Protein AF-A0A453FTB7-F1 (afdb_monomer_lite)

Sequence (169 aa):
MSTSPRSPPPVDAGDGHEPTADELAAAAAATATAEHPRAALTTDTSQSSNLPLTTSPPNLTFQVPLSVPNAPVPSSGLPSSITGLVGFKLALDGTNFTRWRNYLNLLFARYHAESHVRPGAAVRLSDPAWKDDDNTILLWLFSTITGDLLDIVAPPGSTALTIWTRLHE

Structure (mmCIF, N/CA/C/O backbone):
data_AF-A0A453FTB7-F1
#
_entry.id   AF-A0A453FTB7-F1
#
loop_
_atom_site.group_PDB
_atom_site.id
_atom_site.type_symbol
_atom_site.label_atom_id
_atom_site.label_alt_id
_atom_site.label_comp_id
_atom_site.label_asym_id
_atom_site.label_entity_id
_atom_site.label_seq_id
_atom_site.pdbx_PDB_ins_code
_atom_site.Cartn_x
_atom_site.Cartn_y
_atom_site.Cartn_z
_atom_site.occupancy
_atom_site.B_iso_or_equiv
_atom_site.auth_seq_id
_atom_site.auth_comp_id
_atom_site.auth_asym_id
_atom_site.auth_atom_id
_atom_site.pdbx_PDB_model_num
ATOM 1 N N . MET A 1 1 ? -62.236 -3.001 2.235 1.00 46.16 1 MET A N 1
ATOM 2 C CA . MET A 1 1 ? -61.570 -4.070 3.011 1.00 46.16 1 MET A CA 1
ATOM 3 C C . MET A 1 1 ? -60.112 -3.634 3.173 1.00 46.16 1 MET A C 1
ATOM 5 O O . MET A 1 1 ? -59.314 -3.927 2.304 1.00 46.16 1 MET A O 1
ATOM 9 N N . SER A 1 2 ? -59.765 -2.641 3.999 1.00 49.00 2 SER A N 1
ATOM 10 C CA . SER A 1 2 ? -59.662 -2.643 5.474 1.00 49.00 2 SER A CA 1
ATOM 11 C C . SER A 1 2 ? -59.096 -3.934 6.050 1.00 49.00 2 SER A C 1
ATOM 13 O O . SER A 1 2 ? -59.874 -4.867 6.190 1.00 49.00 2 SER A O 1
ATOM 15 N N . THR A 1 3 ? -57.795 -3.931 6.383 1.00 50.62 3 THR A N 1
ATOM 16 C CA . THR A 1 3 ? -57.230 -4.268 7.714 1.00 50.62 3 THR A CA 1
ATOM 17 C C . THR A 1 3 ? -55.704 -4.015 7.745 1.00 50.62 3 THR A C 1
ATOM 19 O O . THR A 1 3 ? -54.921 -4.868 7.344 1.00 50.62 3 THR A O 1
ATOM 22 N N . SER A 1 4 ? -55.286 -2.847 8.243 1.00 57.81 4 SER A N 1
ATOM 23 C CA . SER A 1 4 ? -54.174 -2.738 9.223 1.00 57.81 4 SER A CA 1
ATOM 24 C C . SER A 1 4 ? -54.778 -3.010 10.622 1.00 57.81 4 SER A C 1
ATOM 26 O O . SER A 1 4 ? -56.014 -2.994 10.683 1.00 57.81 4 SER A O 1
ATOM 28 N N . PRO A 1 5 ? -54.046 -3.202 11.750 1.00 57.41 5 PRO A N 1
ATOM 29 C CA . PRO A 1 5 ? -52.656 -2.792 12.052 1.00 57.41 5 PRO A CA 1
ATOM 30 C C . PRO A 1 5 ? -51.854 -3.792 12.939 1.00 57.41 5 PRO A C 1
ATOM 32 O O . PRO A 1 5 ? -52.403 -4.797 13.374 1.00 57.41 5 PRO A O 1
ATOM 35 N N . ARG A 1 6 ? -50.590 -3.480 13.293 1.00 47.38 6 ARG A N 1
ATOM 36 C CA . ARG A 1 6 ? -50.111 -3.474 14.702 1.00 47.38 6 ARG A CA 1
ATOM 37 C C . ARG A 1 6 ? -48.705 -2.865 14.819 1.00 47.38 6 ARG A C 1
ATOM 39 O O . ARG A 1 6 ? -47.711 -3.513 14.512 1.00 47.38 6 ARG A O 1
ATOM 46 N N . SER A 1 7 ? -48.642 -1.626 15.298 1.00 65.38 7 SER A N 1
ATOM 47 C CA . SER A 1 7 ? -47.420 -1.015 15.831 1.00 65.38 7 SER A CA 1
ATOM 48 C C . SER A 1 7 ? -47.056 -1.646 17.184 1.00 65.38 7 SER A C 1
ATOM 50 O O . SER A 1 7 ? -47.969 -1.972 17.952 1.00 65.38 7 SER A O 1
ATOM 52 N N . PRO A 1 8 ? -45.764 -1.810 17.512 1.00 70.88 8 PRO A N 1
ATOM 53 C CA . PRO A 1 8 ? -45.334 -2.142 18.866 1.00 70.88 8 PRO A CA 1
ATOM 54 C C . PRO A 1 8 ? -45.441 -0.921 19.809 1.00 70.88 8 PRO A C 1
ATOM 56 O O . PRO A 1 8 ? -45.413 0.219 19.338 1.00 70.88 8 PRO A O 1
ATOM 59 N N . PRO A 1 9 ? -45.611 -1.146 21.126 1.00 68.88 9 PRO A N 1
ATOM 60 C CA . PRO A 1 9 ? -45.823 -0.095 22.124 1.00 68.88 9 PRO A CA 1
ATOM 61 C C . PRO A 1 9 ? -44.532 0.674 22.470 1.00 68.88 9 PRO A C 1
ATOM 63 O O . PRO A 1 9 ? -43.436 0.156 22.243 1.00 68.88 9 PRO A O 1
ATOM 66 N N . PRO A 1 10 ? -44.647 1.882 23.057 1.00 52.94 10 PRO A N 1
ATOM 67 C CA . PRO A 1 10 ? -43.509 2.623 23.583 1.00 52.94 10 PRO A CA 1
ATOM 68 C C . PRO A 1 10 ? -43.033 1.992 24.898 1.00 52.94 10 PRO A C 1
ATOM 70 O O . PRO A 1 10 ? -43.823 1.755 25.810 1.00 52.94 10 PRO A O 1
ATOM 73 N N . VAL A 1 11 ? -41.733 1.726 24.989 1.00 62.66 11 VAL A N 1
ATOM 74 C CA . VAL A 1 11 ? -41.041 1.491 26.260 1.00 62.66 11 VAL A CA 1
ATOM 75 C C . VAL A 1 11 ? -40.743 2.857 26.868 1.00 62.66 11 VAL A C 1
ATOM 77 O O . VAL A 1 11 ? -39.780 3.516 26.490 1.00 62.66 11 VAL A O 1
ATOM 80 N N . ASP A 1 12 ? -41.626 3.288 27.760 1.00 52.28 12 ASP A N 1
ATOM 81 C CA . ASP A 1 12 ? -41.384 4.359 28.721 1.00 52.28 12 ASP A CA 1
ATOM 82 C C . ASP A 1 12 ? -41.237 3.709 30.098 1.00 52.28 12 ASP A C 1
ATOM 84 O O . ASP A 1 12 ? -42.172 3.055 30.564 1.00 52.28 12 ASP A O 1
ATOM 88 N N . ALA A 1 13 ? -40.047 3.821 30.688 1.00 48.62 13 ALA A N 1
ATOM 89 C CA . ALA A 1 13 ? -39.824 3.842 32.131 1.00 48.62 13 ALA A CA 1
ATOM 90 C C . ALA A 1 13 ? -38.321 3.923 32.431 1.00 48.62 13 ALA A C 1
ATOM 92 O O . ALA A 1 13 ? -37.585 2.962 32.212 1.00 48.62 13 ALA A O 1
ATOM 93 N N . GLY A 1 14 ? -37.926 5.028 33.062 1.00 40.69 14 GLY A N 1
ATOM 94 C CA . GLY A 1 14 ? -37.049 4.948 34.228 1.00 40.69 14 GLY A CA 1
ATOM 95 C C . GLY A 1 14 ? -35.679 5.595 34.083 1.00 40.69 14 GLY A C 1
ATOM 96 O O . GLY A 1 14 ? -34.793 5.019 33.466 1.00 40.69 14 GLY A O 1
ATOM 97 N N . ASP A 1 15 ? -35.551 6.737 34.765 1.00 45.66 15 ASP A N 1
ATOM 98 C CA . ASP A 1 15 ? -34.355 7.297 35.406 1.00 45.66 15 ASP A CA 1
ATOM 99 C C . ASP A 1 15 ? -33.101 7.513 34.533 1.00 45.66 15 ASP A C 1
ATOM 101 O O . ASP A 1 15 ? -32.428 6.593 34.093 1.00 45.66 15 ASP A O 1
ATOM 105 N N . GLY A 1 16 ? -32.666 8.745 34.270 1.00 48.19 16 GLY A N 1
ATOM 106 C CA . GLY A 1 16 ? -32.483 9.777 35.289 1.00 48.19 16 GLY A CA 1
ATOM 107 C C . GLY A 1 16 ? -31.212 9.523 36.103 1.00 48.19 16 GLY A C 1
ATOM 108 O O . GLY A 1 16 ? -31.272 9.409 37.319 1.00 48.19 16 GLY A O 1
ATOM 109 N N . HIS A 1 17 ? -30.052 9.443 35.445 1.00 43.56 17 HIS A N 1
ATOM 110 C CA . HIS A 1 17 ? -28.771 9.647 36.121 1.00 43.56 17 HIS A CA 1
ATOM 111 C C . HIS A 1 17 ? -27.877 10.558 35.276 1.00 43.56 17 HIS A C 1
ATOM 113 O O . HIS A 1 17 ? -27.018 10.116 34.514 1.00 43.56 17 HIS A O 1
ATOM 119 N N . GLU A 1 18 ? -28.146 11.860 35.389 1.00 46.53 18 GLU A N 1
ATOM 120 C CA . GLU A 1 18 ? -2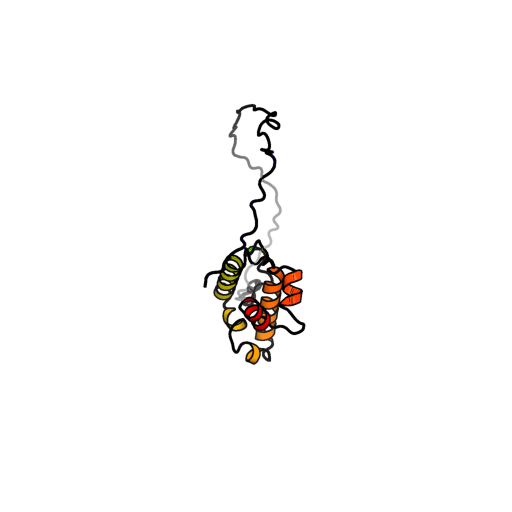7.146 12.900 35.158 1.00 46.53 18 GLU A CA 1
ATOM 121 C C . GLU A 1 18 ? -25.931 12.603 36.053 1.00 46.53 18 GLU A C 1
ATOM 123 O O . GLU A 1 18 ? -26.099 12.497 37.271 1.00 46.53 18 GLU A O 1
ATOM 128 N N . PRO A 1 19 ? -24.710 12.481 35.510 1.00 45.84 19 PRO A N 1
ATOM 129 C CA . PRO A 1 19 ? -23.520 12.559 36.336 1.00 45.84 19 PRO A CA 1
ATOM 130 C C . PRO A 1 19 ? -23.390 14.004 36.829 1.00 45.84 19 PRO A C 1
ATOM 132 O O . PRO A 1 19 ? -23.043 14.915 36.077 1.00 45.84 19 PRO A O 1
ATOM 135 N N . THR A 1 20 ? -23.717 14.201 38.102 1.00 45.50 20 THR A N 1
ATOM 136 C CA . THR A 1 20 ? -23.522 15.435 38.864 1.00 45.50 20 THR A CA 1
ATOM 137 C C . THR A 1 20 ? -22.106 15.973 38.661 1.00 45.50 20 THR A C 1
ATOM 139 O O . THR A 1 20 ? -21.126 15.340 39.050 1.00 45.50 20 THR A O 1
ATOM 142 N N . ALA A 1 21 ? -22.006 17.161 38.064 1.00 47.06 21 ALA A N 1
ATOM 143 C CA . ALA A 1 21 ? -20.767 17.893 37.799 1.00 47.06 21 ALA A CA 1
ATOM 144 C C . ALA A 1 21 ? -20.163 18.553 39.058 1.00 47.06 21 ALA A C 1
ATOM 146 O O . ALA A 1 21 ? -19.564 19.622 38.972 1.00 47.06 21 ALA A O 1
ATOM 147 N N . ASP A 1 22 ? -20.324 17.928 40.224 1.00 45.25 22 ASP A N 1
ATOM 148 C CA . ASP A 1 22 ? -20.014 18.531 41.521 1.00 45.25 22 ASP A CA 1
ATOM 149 C C . ASP A 1 22 ? -19.287 17.544 42.444 1.00 45.25 22 ASP A C 1
ATOM 151 O O . ASP A 1 22 ? -19.675 17.337 43.583 1.00 45.25 22 ASP A O 1
ATOM 155 N N . GLU A 1 23 ? -18.241 16.880 41.941 1.00 45.97 23 GLU A N 1
ATOM 156 C CA . GLU A 1 23 ? -17.208 16.288 42.803 1.00 45.97 23 GLU A CA 1
ATOM 157 C C . GLU A 1 23 ? -15.943 15.952 41.997 1.00 45.97 23 GLU A C 1
ATOM 159 O O . GLU A 1 23 ? -15.703 14.800 41.671 1.00 45.97 23 GLU A O 1
ATOM 164 N N . LEU A 1 24 ? -15.161 16.968 41.606 1.00 37.47 24 LEU A N 1
ATOM 165 C CA . LEU A 1 24 ? -13.695 16.907 41.408 1.00 37.47 24 LEU A CA 1
ATOM 166 C C . LEU A 1 24 ? -13.171 18.324 41.082 1.00 37.47 24 LEU A C 1
ATOM 168 O O . LEU A 1 24 ? -12.528 18.580 40.067 1.00 37.47 24 LEU A O 1
ATOM 172 N N . ALA A 1 25 ? -13.464 19.276 41.971 1.00 34.53 25 ALA A N 1
ATOM 173 C CA . ALA A 1 25 ? -12.868 20.609 41.979 1.00 34.53 25 ALA A CA 1
ATOM 174 C C . ALA A 1 25 ? -12.216 20.862 43.345 1.00 34.53 25 ALA A C 1
ATOM 176 O O . ALA A 1 25 ? -12.805 21.482 44.224 1.00 34.53 25 ALA A O 1
ATOM 177 N N . ALA A 1 26 ? -10.990 20.367 43.535 1.00 32.00 26 ALA A N 1
ATOM 178 C CA . ALA A 1 26 ? -10.163 20.735 44.685 1.00 32.00 26 ALA A CA 1
ATOM 179 C C . ALA A 1 26 ? -8.662 20.543 44.406 1.00 32.00 26 ALA A C 1
ATOM 181 O O . ALA A 1 26 ? -8.035 19.619 44.911 1.00 32.00 26 ALA A O 1
ATOM 182 N N . ALA A 1 27 ? -8.073 21.448 43.621 1.00 35.19 27 ALA A N 1
ATOM 183 C CA . ALA A 1 27 ? -6.664 21.830 43.762 1.00 35.19 27 ALA A CA 1
ATOM 184 C C . ALA A 1 27 ? -6.457 23.218 43.136 1.00 35.19 27 ALA A C 1
ATOM 186 O O . ALA A 1 27 ? -6.222 23.367 41.938 1.00 35.19 27 ALA A O 1
ATOM 187 N N . ALA A 1 28 ? -6.631 24.245 43.964 1.00 32.12 28 ALA A N 1
ATOM 188 C CA . ALA A 1 28 ? -6.520 25.648 43.600 1.00 32.12 28 ALA A CA 1
ATOM 189 C C . ALA A 1 28 ? -5.055 26.138 43.572 1.00 32.12 28 ALA A C 1
ATOM 191 O O . ALA A 1 28 ? -4.284 25.875 44.488 1.00 32.12 28 ALA A O 1
ATOM 192 N N . ALA A 1 29 ? -4.736 26.866 42.499 1.00 30.97 29 ALA A N 1
ATOM 193 C CA . ALA A 1 29 ? -3.941 28.098 42.378 1.00 30.97 29 ALA A CA 1
ATOM 194 C C . ALA A 1 29 ? -2.835 28.471 43.402 1.00 30.97 29 ALA A C 1
ATOM 196 O O . ALA A 1 29 ? -3.112 28.711 44.573 1.00 30.97 29 ALA A O 1
ATOM 197 N N . ALA A 1 30 ? -1.636 28.771 42.874 1.00 38.53 30 ALA A N 1
ATOM 198 C CA . ALA A 1 30 ? -0.787 29.920 43.253 1.00 38.53 30 ALA A CA 1
ATOM 199 C C . ALA A 1 30 ? 0.238 30.182 42.115 1.00 38.53 30 ALA A C 1
ATOM 201 O O . ALA A 1 30 ? 1.019 29.299 41.787 1.00 38.53 30 ALA A O 1
ATOM 202 N N . THR A 1 31 ? 0.060 31.194 41.259 1.00 32.09 31 THR A N 1
ATOM 203 C CA . THR A 1 31 ? 0.556 32.593 41.323 1.00 32.09 31 THR A CA 1
ATOM 204 C C . THR A 1 31 ? 2.050 32.784 40.998 1.00 32.09 31 THR A C 1
ATOM 206 O O . THR A 1 31 ? 2.928 32.119 41.529 1.00 32.09 31 THR A O 1
ATOM 209 N N . ALA A 1 32 ? 2.281 33.740 40.093 1.00 32.00 32 ALA A N 1
ATOM 210 C CA . ALA A 1 32 ? 3.516 34.184 39.450 1.00 32.00 32 ALA A CA 1
ATOM 211 C C . ALA A 1 32 ? 4.670 34.646 40.367 1.00 32.00 32 ALA A C 1
ATOM 213 O O . ALA A 1 32 ? 4.422 35.184 41.444 1.00 32.00 32 ALA A O 1
ATOM 214 N N . THR A 1 33 ? 5.898 34.634 39.816 1.00 31.75 33 THR A N 1
ATOM 215 C CA . THR A 1 33 ? 6.835 35.787 39.642 1.00 31.75 33 THR A CA 1
ATOM 216 C C . THR A 1 33 ? 8.307 35.377 39.838 1.00 31.75 33 THR A C 1
ATOM 218 O O . THR A 1 33 ? 8.595 34.534 40.677 1.00 31.75 33 THR A O 1
ATOM 221 N N . ALA A 1 34 ? 9.202 36.074 39.117 1.00 35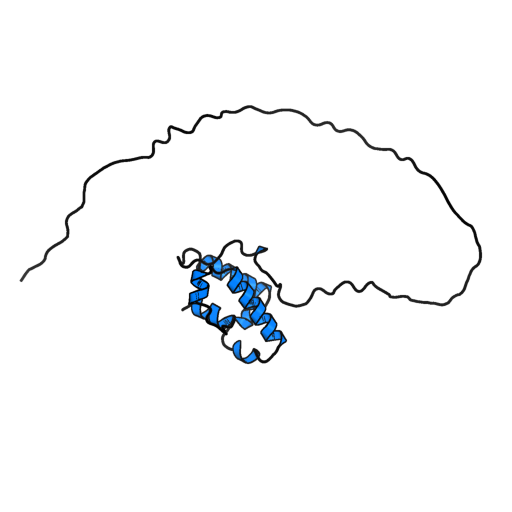.75 34 ALA A N 1
ATOM 222 C CA . ALA A 1 34 ? 10.665 36.182 39.280 1.00 35.75 34 ALA A CA 1
ATOM 223 C C . ALA A 1 34 ? 11.513 35.123 38.544 1.00 35.75 34 ALA A C 1
ATOM 225 O O . ALA A 1 34 ? 11.183 33.950 38.529 1.00 35.75 34 ALA A O 1
ATOM 226 N N . GLU A 1 35 ? 12.642 35.425 37.907 1.00 32.88 35 GLU A N 1
ATOM 227 C CA . GLU A 1 35 ? 13.340 36.674 37.601 1.00 32.88 35 GLU A CA 1
ATOM 228 C C . GLU A 1 35 ? 14.404 36.344 36.538 1.00 32.88 35 GLU A C 1
ATOM 230 O O . GLU A 1 35 ? 14.926 35.232 36.474 1.00 32.88 35 GLU A O 1
ATOM 235 N N . HIS A 1 36 ? 14.728 37.320 35.699 1.00 39.66 36 HIS A N 1
ATOM 236 C CA . HIS A 1 36 ? 15.834 37.270 34.747 1.00 39.66 36 HIS A CA 1
ATOM 237 C C . HIS A 1 36 ? 17.083 37.839 35.433 1.00 39.66 36 HIS A C 1
ATOM 239 O O . HIS A 1 36 ? 16.984 38.919 36.016 1.00 39.66 36 HIS A O 1
ATOM 245 N N . PRO A 1 37 ? 18.271 37.235 35.272 1.00 45.06 37 PRO A N 1
ATOM 246 C CA . PRO A 1 37 ? 19.479 38.049 35.231 1.00 45.06 37 PRO A CA 1
ATOM 247 C C . PRO A 1 37 ? 20.302 37.785 33.971 1.00 45.06 37 PRO A C 1
ATOM 249 O O . PRO A 1 37 ? 20.692 36.667 33.642 1.00 45.06 37 PRO A O 1
ATOM 252 N N . ARG A 1 38 ? 20.596 38.891 33.291 1.00 35.19 38 ARG A N 1
ATOM 253 C CA . ARG A 1 38 ? 21.581 39.047 32.225 1.00 35.19 38 ARG A CA 1
ATOM 254 C C . ARG A 1 38 ? 22.915 39.458 32.853 1.00 35.19 38 ARG A C 1
ATOM 256 O O . ARG A 1 38 ? 22.975 40.531 33.438 1.00 35.19 38 ARG A O 1
ATOM 263 N N . ALA A 1 39 ? 23.968 38.668 32.663 1.00 34.53 39 ALA A N 1
ATOM 264 C CA . ALA A 1 39 ? 25.391 39.037 32.769 1.00 34.53 39 ALA A CA 1
ATOM 265 C C . ALA A 1 39 ? 26.216 37.777 32.424 1.00 34.53 39 ALA A C 1
ATOM 267 O O . ALA A 1 39 ? 25.800 36.686 32.778 1.00 34.53 39 ALA A O 1
ATOM 268 N N . ALA A 1 40 ? 27.367 37.779 31.763 1.00 36.84 40 ALA A N 1
ATOM 269 C CA . ALA A 1 40 ? 28.165 38.800 31.112 1.00 36.84 40 ALA A CA 1
ATOM 270 C C . ALA A 1 40 ? 29.118 38.082 30.131 1.00 36.84 40 ALA A C 1
ATOM 272 O O . ALA A 1 40 ? 29.346 36.877 30.211 1.00 36.84 40 ALA A O 1
ATOM 273 N N . LEU A 1 41 ? 29.633 38.864 29.191 1.00 38.44 41 LEU A N 1
ATOM 274 C CA . LEU A 1 41 ? 30.637 38.538 28.185 1.00 38.44 41 LEU A CA 1
ATOM 275 C C . LEU A 1 41 ? 32.020 38.241 28.802 1.00 38.44 41 LEU A C 1
ATOM 277 O O . LEU A 1 41 ? 32.374 38.869 29.796 1.00 38.44 41 LEU A O 1
ATOM 281 N N . THR A 1 42 ? 32.831 37.473 28.053 1.00 42.81 42 THR A N 1
ATOM 282 C CA . THR A 1 42 ? 34.323 37.445 28.030 1.00 42.81 42 THR A CA 1
ATOM 283 C C . THR A 1 42 ? 34.996 36.891 29.297 1.00 42.81 42 THR A C 1
ATOM 285 O O . THR A 1 42 ? 34.489 37.067 30.391 1.00 42.81 42 THR A O 1
ATOM 288 N N . THR A 1 43 ? 36.078 36.114 29.262 1.00 40.88 43 THR A N 1
ATOM 289 C CA . THR A 1 43 ? 37.385 36.258 28.585 1.00 40.88 43 THR A CA 1
ATOM 290 C C . THR A 1 43 ? 38.051 34.874 28.496 1.00 40.88 43 THR A C 1
ATOM 292 O O . THR A 1 43 ? 37.977 34.096 29.442 1.00 40.88 43 THR A O 1
ATOM 295 N N . ASP A 1 44 ? 38.518 34.456 27.318 1.00 38.34 44 ASP A N 1
ATOM 296 C CA . ASP A 1 44 ? 39.944 34.327 26.941 1.00 38.34 44 ASP A CA 1
ATOM 297 C C . ASP A 1 44 ? 40.897 33.864 28.057 1.00 38.34 44 ASP A C 1
ATOM 299 O O . ASP A 1 44 ? 41.051 34.548 29.065 1.00 38.34 44 ASP A O 1
ATOM 303 N N . THR A 1 45 ? 41.604 32.755 27.825 1.00 45.34 45 THR A N 1
ATOM 304 C CA . THR A 1 45 ? 43.031 32.628 28.163 1.00 45.34 45 THR A CA 1
ATOM 305 C C . THR A 1 45 ? 43.649 31.520 27.311 1.00 45.34 45 THR A C 1
ATOM 307 O O . THR A 1 45 ? 43.246 30.359 27.342 1.00 45.34 45 THR A O 1
ATOM 310 N N . SER A 1 46 ? 44.631 31.951 26.529 1.00 41.06 46 SER A N 1
ATOM 311 C CA . SER A 1 46 ? 45.436 31.210 25.566 1.00 41.06 46 SER A CA 1
ATOM 312 C C . SER A 1 46 ? 46.629 30.462 26.195 1.00 41.06 46 SER A C 1
ATOM 314 O O . SER A 1 46 ? 46.991 30.714 27.340 1.00 41.06 46 SER A O 1
ATOM 316 N N . GLN A 1 47 ? 47.320 29.703 25.326 1.00 41.12 47 GLN A N 1
ATOM 317 C CA . GLN A 1 47 ? 48.725 29.237 25.383 1.00 41.12 47 GLN A CA 1
ATOM 318 C C . GLN A 1 47 ? 48.948 27.826 25.978 1.00 41.12 47 GLN A C 1
ATOM 320 O O . GLN A 1 47 ? 48.352 27.461 26.977 1.00 41.12 47 GLN A O 1
ATOM 325 N N . SER A 1 48 ? 49.771 26.941 25.399 1.00 44.31 48 SER A N 1
ATOM 326 C CA . SER A 1 48 ? 50.987 27.188 24.619 1.00 44.31 48 SER A CA 1
ATOM 327 C C . SER A 1 48 ? 51.390 26.016 23.708 1.00 44.31 48 SER A C 1
ATOM 329 O O . SER A 1 48 ? 51.333 24.862 24.113 1.00 44.31 48 SER A O 1
ATOM 331 N N . SER A 1 49 ? 51.901 26.400 22.533 1.00 44.22 49 SER A N 1
ATOM 332 C CA . SER A 1 49 ? 53.177 25.980 21.925 1.00 44.22 49 SER A CA 1
ATOM 333 C C . SER A 1 49 ? 53.430 24.503 21.595 1.00 44.22 49 SER A C 1
ATOM 335 O O . SER A 1 49 ? 53.500 23.661 22.478 1.00 44.22 49 SER A O 1
ATOM 337 N N . ASN A 1 50 ? 53.741 24.231 20.318 1.00 46.12 50 ASN A N 1
ATOM 338 C CA . ASN A 1 50 ? 55.087 23.805 19.896 1.00 46.12 50 ASN A CA 1
ATOM 339 C C . ASN A 1 50 ? 55.227 23.844 18.361 1.00 46.12 50 ASN A C 1
ATOM 341 O O . ASN A 1 50 ? 54.544 23.125 17.637 1.00 46.12 50 ASN A O 1
ATOM 345 N N . LEU A 1 51 ? 56.147 24.686 17.881 1.00 51.06 51 LEU A N 1
ATOM 346 C CA . LEU A 1 51 ? 56.694 24.655 16.522 1.00 51.06 51 LEU A CA 1
ATOM 347 C C . LEU A 1 51 ? 57.916 23.730 16.507 1.00 51.06 51 LEU A C 1
ATOM 349 O O . LEU A 1 51 ? 58.739 23.807 17.420 1.00 51.06 51 LEU A O 1
ATOM 353 N N . PRO A 1 52 ? 58.131 22.988 15.418 1.00 52.25 52 PRO A N 1
ATOM 354 C CA . PRO A 1 52 ? 59.483 22.868 14.893 1.00 52.25 52 PRO A CA 1
ATOM 355 C C . PRO A 1 52 ? 59.580 23.532 13.516 1.00 52.25 52 PRO A C 1
ATOM 357 O O . PRO A 1 52 ? 58.873 23.178 12.574 1.00 52.25 52 PRO A O 1
ATOM 360 N N . LEU A 1 53 ? 60.497 24.498 13.403 1.00 47.59 53 LEU A N 1
ATOM 361 C CA . LEU A 1 53 ? 61.023 24.957 12.122 1.00 47.59 53 LEU A CA 1
ATOM 362 C C . LEU A 1 53 ? 61.790 23.801 11.469 1.00 47.59 53 LEU A C 1
ATOM 364 O O . LEU A 1 53 ? 62.782 23.332 12.022 1.00 47.59 53 LEU A O 1
ATOM 368 N N . THR A 1 54 ? 61.414 23.419 10.253 1.00 48.28 54 THR A N 1
ATOM 369 C CA . THR A 1 54 ? 62.404 22.961 9.278 1.00 48.28 54 THR A CA 1
ATOM 370 C C . THR A 1 54 ? 61.993 23.373 7.872 1.00 48.28 54 THR A C 1
ATOM 372 O O . THR A 1 54 ? 60.815 23.454 7.531 1.00 48.28 54 THR A O 1
ATOM 375 N N . THR A 1 55 ? 63.006 23.733 7.102 1.00 52.53 55 THR A N 1
ATOM 376 C CA . THR A 1 55 ? 62.965 24.550 5.897 1.00 52.53 55 THR A CA 1
ATOM 377 C C . THR A 1 55 ? 63.232 23.681 4.666 1.00 52.53 55 THR A C 1
ATOM 379 O O . THR A 1 55 ? 64.145 22.857 4.706 1.00 52.53 55 THR A O 1
ATOM 382 N N . SER A 1 56 ? 62.455 23.861 3.588 1.00 35.84 56 SER A N 1
ATOM 383 C CA . SER A 1 56 ? 62.863 23.785 2.161 1.00 35.84 56 SER A CA 1
ATO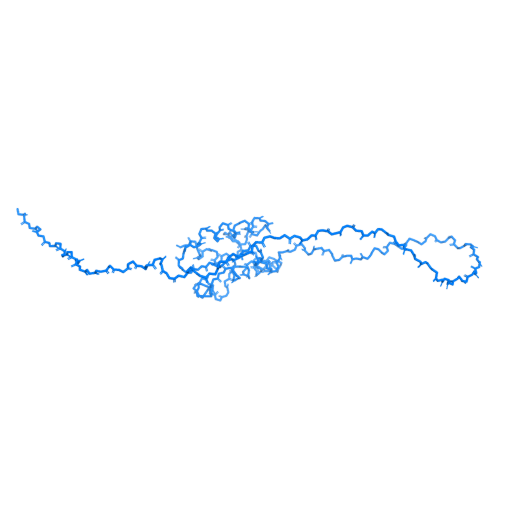M 384 C C . SER A 1 56 ? 61.644 23.703 1.217 1.00 35.84 56 SER A C 1
ATOM 386 O O . SER A 1 56 ? 60.810 22.817 1.398 1.00 35.84 56 SER A O 1
ATOM 388 N N . PRO A 1 57 ? 61.545 24.549 0.169 1.00 60.00 57 PRO A N 1
ATOM 389 C CA . PRO A 1 57 ? 60.690 24.331 -1.009 1.00 60.00 57 PRO A CA 1
ATOM 390 C C . PRO A 1 57 ? 61.540 24.012 -2.270 1.00 60.00 57 PRO A C 1
ATOM 392 O O . PRO A 1 57 ? 62.765 24.108 -2.200 1.00 60.00 57 PRO A O 1
ATOM 395 N N . PRO A 1 58 ? 60.963 23.778 -3.470 1.00 53.34 58 PRO A N 1
ATOM 396 C CA . PRO A 1 58 ? 59.643 23.241 -3.819 1.00 53.34 58 PRO A CA 1
ATOM 397 C C . PRO A 1 58 ? 59.755 22.013 -4.760 1.00 53.34 58 PRO A C 1
ATOM 399 O O . PRO A 1 58 ? 60.567 22.001 -5.681 1.00 53.34 58 PRO A O 1
ATOM 402 N N . ASN A 1 59 ? 58.871 21.020 -4.637 1.00 44.56 59 ASN A N 1
ATOM 403 C CA . ASN A 1 59 ? 58.567 20.147 -5.776 1.00 44.56 59 ASN A CA 1
ATOM 404 C C . ASN A 1 59 ? 57.253 20.633 -6.398 1.00 44.56 59 ASN A C 1
ATOM 406 O O . ASN A 1 59 ? 56.177 20.395 -5.851 1.00 44.56 59 ASN A O 1
ATOM 410 N N . LEU A 1 60 ? 57.346 21.362 -7.514 1.00 51.00 60 LEU A N 1
ATOM 411 C CA . LEU A 1 60 ? 56.199 21.722 -8.348 1.00 51.00 60 LEU A CA 1
ATOM 412 C C . LEU A 1 60 ? 55.722 20.477 -9.102 1.00 51.00 60 LEU A C 1
ATOM 414 O O . LEU A 1 60 ? 55.908 20.344 -10.306 1.00 51.00 60 LEU A O 1
ATOM 418 N N . THR A 1 61 ? 55.095 19.556 -8.381 1.00 49.59 61 THR A N 1
ATOM 419 C CA . THR A 1 61 ? 54.212 18.570 -8.994 1.00 49.59 61 THR A CA 1
ATOM 420 C C . THR A 1 61 ? 52.794 19.057 -8.738 1.00 49.59 61 THR A C 1
ATOM 422 O O . THR A 1 61 ? 52.335 19.073 -7.598 1.00 49.59 61 THR A O 1
ATOM 425 N N . PHE A 1 62 ? 52.110 19.506 -9.793 1.00 56.75 62 PHE A N 1
ATOM 426 C CA . PHE A 1 62 ? 50.660 19.692 -9.786 1.00 56.75 62 PHE A CA 1
ATOM 427 C C . PHE A 1 62 ? 50.013 18.331 -9.504 1.00 56.75 62 PHE A C 1
ATOM 429 O O . PHE A 1 62 ? 49.695 17.575 -10.417 1.00 56.75 62 PHE A O 1
ATOM 436 N N . GLN A 1 63 ? 49.855 17.992 -8.229 1.00 53.88 63 GLN A N 1
ATOM 437 C CA . GLN A 1 63 ? 49.028 16.879 -7.809 1.00 53.88 63 GLN A CA 1
ATOM 438 C C . GLN A 1 63 ? 47.687 17.479 -7.416 1.00 53.88 63 GLN A C 1
ATOM 440 O O . GLN A 1 63 ? 47.582 18.221 -6.443 1.00 53.88 63 GLN A O 1
ATOM 445 N N . VAL A 1 64 ? 46.673 17.201 -8.226 1.00 56.84 64 VAL A N 1
ATOM 446 C CA . VAL A 1 64 ? 45.274 17.469 -7.910 1.00 56.84 64 VAL A CA 1
ATOM 447 C C . VAL A 1 64 ? 44.741 16.226 -7.190 1.00 56.84 64 VAL A C 1
ATOM 449 O O . VAL A 1 64 ? 44.375 15.267 -7.868 1.00 56.84 64 VAL A O 1
ATOM 452 N N . PRO A 1 65 ? 44.690 16.160 -5.846 1.00 50.66 65 PRO A N 1
ATOM 453 C CA . PRO A 1 65 ? 43.868 15.165 -5.185 1.00 50.66 65 PRO A CA 1
ATOM 454 C C . PRO A 1 65 ? 42.440 15.713 -5.109 1.00 50.66 65 PRO A C 1
ATOM 456 O O . PRO A 1 65 ? 42.053 16.333 -4.124 1.00 50.66 65 PRO A O 1
ATOM 459 N N . LEU A 1 66 ? 41.625 15.473 -6.137 1.00 52.81 66 LEU A N 1
ATOM 460 C CA . LEU A 1 66 ? 40.169 15.559 -5.978 1.00 52.81 66 LEU A CA 1
ATOM 461 C C . LEU A 1 66 ? 39.658 14.260 -5.340 1.00 52.81 66 LEU A C 1
ATOM 463 O O . LEU A 1 66 ? 38.857 13.539 -5.923 1.00 52.81 66 LEU A O 1
ATOM 467 N N . SER A 1 67 ? 40.119 13.961 -4.126 1.00 59.31 67 SER A N 1
ATOM 468 C CA . SER A 1 67 ? 39.427 13.012 -3.253 1.00 59.31 67 SER A CA 1
ATOM 469 C C . SER A 1 67 ? 38.392 13.796 -2.462 1.00 59.31 67 SER A C 1
ATOM 471 O O . SER A 1 67 ? 38.598 14.142 -1.301 1.00 59.31 67 SER A O 1
ATOM 473 N N . VAL A 1 68 ? 37.280 14.121 -3.123 1.00 64.31 68 VAL A N 1
ATOM 474 C CA . VAL A 1 68 ? 36.065 14.519 -2.411 1.00 64.31 68 VAL A CA 1
ATOM 475 C C . VAL A 1 68 ? 35.638 13.292 -1.598 1.00 64.31 68 VAL A C 1
ATOM 477 O O . VAL A 1 68 ? 35.542 12.209 -2.182 1.00 64.31 68 VAL A O 1
ATOM 480 N N . PRO A 1 69 ? 35.411 13.391 -0.276 1.00 58.88 69 PRO A N 1
ATOM 481 C CA . PRO A 1 69 ? 34.793 12.294 0.450 1.00 58.88 69 PRO A CA 1
ATOM 482 C C . PRO A 1 69 ? 33.457 11.991 -0.230 1.00 58.88 69 PRO A C 1
ATOM 484 O O . PRO A 1 69 ? 32.601 12.869 -0.334 1.00 58.88 69 PRO A O 1
ATOM 487 N N . ASN A 1 70 ? 33.318 10.770 -0.752 1.00 63.53 70 ASN A N 1
ATOM 488 C CA . ASN A 1 70 ? 32.095 10.264 -1.360 1.00 63.53 70 ASN A CA 1
ATOM 489 C C . ASN A 1 70 ? 30.996 10.269 -0.290 1.00 63.53 70 ASN A C 1
ATOM 491 O O . ASN A 1 70 ? 30.819 9.289 0.436 1.00 63.53 70 ASN A O 1
ATOM 495 N N . ALA A 1 71 ? 30.300 11.397 -0.150 1.00 66.25 71 ALA A N 1
ATOM 496 C CA . ALA A 1 71 ? 29.079 11.468 0.627 1.00 66.25 71 ALA A CA 1
ATOM 497 C C . ALA A 1 71 ? 28.114 10.424 0.045 1.00 66.25 71 ALA A C 1
ATOM 499 O O . ALA A 1 71 ? 28.031 10.309 -1.182 1.00 66.25 71 ALA A O 1
ATOM 500 N N . PRO A 1 72 ? 27.421 9.629 0.878 1.00 63.38 72 PRO A N 1
ATOM 501 C CA . PRO A 1 72 ? 26.426 8.702 0.370 1.00 63.38 72 PRO A CA 1
ATOM 502 C C . PRO A 1 72 ? 25.399 9.504 -0.431 1.00 63.38 72 PRO A C 1
ATOM 504 O O . PRO A 1 72 ? 24.733 10.391 0.105 1.00 63.38 72 PRO A O 1
ATOM 507 N N . VAL A 1 73 ? 25.321 9.229 -1.735 1.00 62.84 73 VAL A N 1
ATOM 508 C CA . VAL A 1 73 ? 24.227 9.722 -2.570 1.00 62.84 73 VAL A CA 1
ATOM 509 C C . VAL A 1 73 ? 22.920 9.292 -1.899 1.00 62.84 73 VAL A C 1
ATOM 511 O O . VAL A 1 73 ? 22.818 8.130 -1.493 1.00 62.84 73 VAL A O 1
ATOM 514 N N . PRO A 1 74 ? 21.936 10.188 -1.711 1.00 60.62 74 PRO A N 1
ATOM 515 C CA . PRO A 1 74 ? 20.647 9.763 -1.192 1.00 60.62 74 PRO A CA 1
ATOM 516 C C . PRO A 1 74 ? 20.086 8.715 -2.157 1.00 60.62 74 PRO A C 1
ATOM 518 O O . PRO A 1 74 ? 19.969 8.977 -3.355 1.00 60.62 74 PRO A O 1
ATOM 521 N N . SER A 1 75 ? 19.808 7.512 -1.651 1.00 59.59 75 SER A N 1
ATOM 522 C CA . SER A 1 75 ? 19.217 6.437 -2.444 1.00 59.59 75 SER A CA 1
ATOM 523 C C . SER A 1 75 ? 17.950 6.960 -3.114 1.00 59.59 75 SER A C 1
ATOM 525 O O . SER A 1 75 ? 17.040 7.427 -2.435 1.00 59.59 75 SER A O 1
ATOM 527 N N . SER A 1 76 ? 17.887 6.889 -4.442 1.00 68.38 76 SER A N 1
ATOM 528 C CA . SER A 1 76 ? 16.765 7.385 -5.253 1.00 68.38 76 SER A CA 1
ATOM 529 C C . SER A 1 76 ? 15.498 6.509 -5.150 1.00 68.38 76 SER A C 1
ATOM 531 O O . SER A 1 76 ? 14.705 6.473 -6.087 1.00 68.38 76 SER A O 1
ATOM 533 N N . GLY A 1 77 ? 15.333 5.764 -4.054 1.00 82.06 77 GLY A N 1
ATOM 534 C CA . GLY A 1 77 ? 14.261 4.789 -3.848 1.00 82.06 77 GLY A CA 1
ATOM 535 C C . GLY A 1 77 ? 13.191 5.269 -2.871 1.00 82.06 77 GLY A C 1
ATOM 536 O O . GLY A 1 77 ? 13.349 6.286 -2.188 1.00 82.06 77 GLY A O 1
ATOM 537 N N . LEU A 1 78 ? 12.096 4.513 -2.790 1.00 91.19 78 LEU A N 1
ATOM 538 C CA . LEU A 1 78 ? 11.029 4.760 -1.824 1.00 91.19 78 LEU A CA 1
ATOM 539 C C . LEU A 1 78 ? 11.561 4.659 -0.379 1.00 91.19 78 LEU A C 1
ATOM 541 O O . LEU A 1 78 ? 12.369 3.777 -0.076 1.00 91.19 78 LEU A O 1
ATOM 545 N N . PRO A 1 79 ? 11.128 5.534 0.549 1.00 92.88 79 PRO A N 1
ATOM 546 C CA . PRO A 1 79 ? 11.519 5.407 1.948 1.00 92.88 79 PRO A CA 1
ATOM 547 C C . PRO A 1 79 ? 10.976 4.111 2.561 1.00 92.88 79 PRO A C 1
ATOM 549 O O . PRO A 1 79 ? 9.837 3.723 2.330 1.00 92.88 79 PRO A O 1
ATOM 552 N N . SER A 1 80 ? 11.748 3.467 3.432 1.00 90.88 80 SER A N 1
ATOM 553 C CA . SER A 1 80 ? 11.340 2.202 4.060 1.00 90.88 80 SER A CA 1
ATOM 554 C C . SER A 1 80 ? 10.165 2.330 5.043 1.00 90.88 80 SER A C 1
ATOM 556 O O . SER A 1 80 ? 9.552 1.325 5.392 1.00 90.88 80 SER A O 1
ATOM 558 N N . SER A 1 81 ? 9.822 3.542 5.499 1.00 88.38 81 SER A N 1
ATOM 559 C CA . SER A 1 81 ? 8.698 3.781 6.413 1.00 88.38 81 SER A CA 1
ATOM 560 C C . SER A 1 81 ? 8.046 5.147 6.206 1.00 88.38 81 SER A C 1
ATOM 562 O O . SER A 1 81 ? 8.720 6.149 5.971 1.00 88.38 81 SER A O 1
ATOM 564 N N . ILE A 1 82 ? 6.724 5.181 6.388 1.00 90.88 82 ILE A N 1
ATOM 565 C CA . ILE A 1 82 ? 5.872 6.383 6.342 1.00 90.88 82 ILE A CA 1
ATOM 566 C C . ILE A 1 82 ? 5.211 6.692 7.691 1.00 90.88 82 ILE A C 1
ATOM 568 O O . ILE A 1 82 ? 4.363 7.577 7.782 1.00 90.88 82 ILE A O 1
ATOM 572 N N . THR A 1 83 ? 5.588 5.979 8.755 1.00 84.44 83 THR A N 1
ATOM 573 C CA . THR A 1 83 ? 4.898 6.060 10.059 1.00 84.44 83 THR A CA 1
ATOM 574 C C . THR A 1 83 ? 4.966 7.469 10.666 1.00 84.44 83 THR A C 1
ATOM 576 O O . THR A 1 83 ? 4.039 7.902 11.337 1.00 84.44 83 THR A O 1
ATOM 579 N N . GLY A 1 84 ? 6.021 8.240 10.368 1.00 86.06 84 GLY A N 1
ATOM 580 C CA . GLY A 1 84 ? 6.127 9.647 10.780 1.00 86.06 84 GLY A CA 1
ATOM 581 C C . GLY A 1 84 ? 5.172 10.606 10.052 1.00 86.06 84 GLY A C 1
ATOM 582 O O . GLY A 1 84 ? 5.023 11.748 10.474 1.00 86.06 84 GLY A O 1
ATOM 583 N N . LEU A 1 85 ? 4.534 10.164 8.963 1.00 87.94 85 LEU A N 1
ATOM 584 C CA . LEU A 1 85 ? 3.597 10.952 8.153 1.00 87.94 85 LEU A CA 1
ATOM 585 C C . LEU A 1 85 ? 2.134 10.573 8.423 1.00 87.94 85 LEU A C 1
ATOM 587 O O . LEU A 1 85 ? 1.245 11.404 8.243 1.00 87.94 85 LEU A O 1
ATOM 591 N N . VAL A 1 86 ? 1.883 9.336 8.864 1.00 88.50 86 VAL A N 1
ATOM 592 C CA . VAL A 1 86 ? 0.544 8.809 9.160 1.00 88.50 86 VAL A CA 1
ATOM 593 C C . VAL A 1 86 ? 0.509 8.317 10.606 1.00 88.50 86 VAL A C 1
ATOM 595 O O . VAL A 1 86 ? 0.915 7.201 10.909 1.00 88.50 86 VAL A O 1
ATOM 598 N N . GLY A 1 87 ? 0.008 9.161 11.509 1.00 87.88 87 GLY A N 1
ATOM 599 C CA . GLY A 1 87 ? -0.043 8.880 12.952 1.00 87.88 87 GLY A CA 1
ATOM 600 C C . GLY A 1 87 ? -1.221 8.014 13.417 1.00 87.88 87 GLY A C 1
ATOM 601 O O . GLY A 1 87 ? -1.515 7.986 14.607 1.00 87.88 87 GLY A O 1
ATOM 602 N N . PHE A 1 88 ? -1.946 7.361 12.507 1.00 91.81 88 PHE A N 1
ATOM 603 C CA . PHE A 1 88 ? -3.114 6.535 12.830 1.00 91.81 88 PHE A CA 1
ATOM 604 C C . PHE A 1 88 ? -3.240 5.354 11.860 1.00 91.81 88 PHE A C 1
ATOM 606 O O . PHE A 1 88 ? -2.705 5.396 10.755 1.00 91.81 88 PHE A O 1
ATOM 613 N N . LYS A 1 89 ? -3.963 4.302 12.260 1.00 94.50 89 LYS A N 1
ATOM 614 C CA . LYS A 1 89 ? -4.191 3.114 11.425 1.00 94.50 89 LYS A CA 1
ATOM 615 C C . LYS A 1 89 ? -5.643 3.003 10.983 1.00 94.50 89 LYS A C 1
ATOM 617 O O . LYS A 1 89 ? -6.536 3.317 11.764 1.00 94.50 89 LYS A O 1
ATOM 622 N N . LEU A 1 90 ? -5.875 2.525 9.763 1.00 94.94 90 LEU A N 1
ATOM 623 C CA . LEU A 1 90 ? -7.196 2.169 9.262 1.00 94.94 90 LEU A CA 1
ATOM 624 C C . LEU A 1 90 ? -7.796 1.058 10.126 1.00 94.94 90 LEU A C 1
ATOM 626 O O . LEU A 1 90 ? -7.189 -0.007 10.287 1.00 94.94 90 LEU A O 1
ATOM 630 N N . ALA A 1 91 ? -8.974 1.329 10.677 1.00 91.19 91 ALA A N 1
ATOM 631 C CA . ALA A 1 91 ? -9.713 0.403 11.521 1.00 91.19 91 ALA A CA 1
ATOM 632 C C . ALA A 1 91 ? -10.876 -0.231 10.748 1.00 91.19 91 ALA A C 1
ATOM 634 O O . ALA A 1 91 ? -11.381 0.336 9.777 1.00 91.19 91 ALA A O 1
ATOM 635 N N . LEU A 1 92 ? -11.310 -1.404 11.211 1.00 89.81 92 LEU A N 1
ATOM 636 C CA . LEU A 1 92 ? -12.430 -2.144 10.625 1.00 89.81 92 LEU A CA 1
ATOM 637 C C . LEU A 1 92 ? -13.781 -1.420 10.795 1.00 89.81 92 LEU A C 1
ATOM 639 O O . LEU A 1 92 ? -14.702 -1.657 10.024 1.00 89.81 92 LEU A O 1
ATOM 643 N N . ASP A 1 93 ? -13.894 -0.505 11.764 1.00 87.31 93 ASP A N 1
ATOM 644 C CA . ASP A 1 93 ? -15.112 0.278 12.019 1.00 87.31 93 ASP A CA 1
ATOM 645 C C . ASP A 1 93 ? -15.453 1.297 10.911 1.00 87.31 93 ASP A C 1
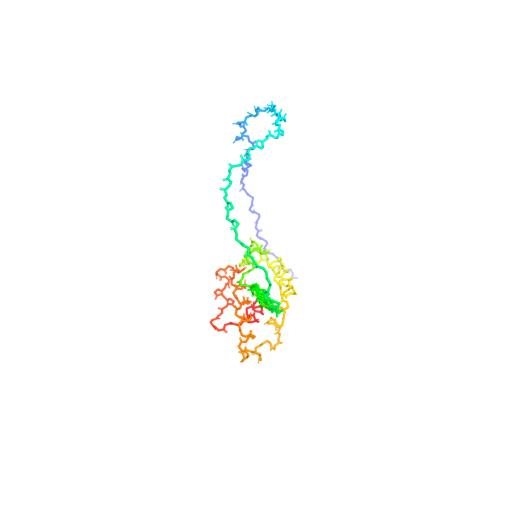ATOM 647 O O . ASP A 1 93 ? -16.528 1.899 10.928 1.00 87.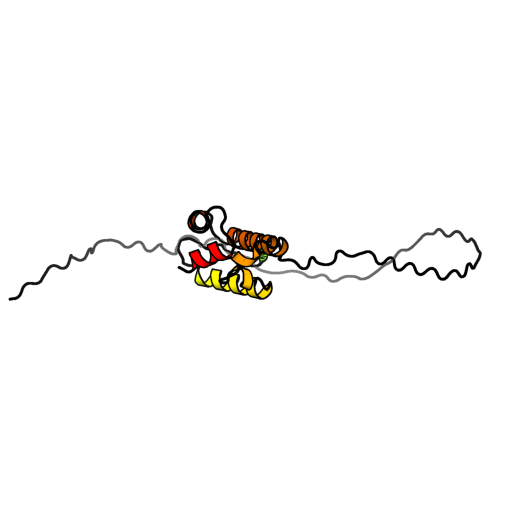31 93 ASP A O 1
ATOM 651 N N . GLY A 1 94 ? -14.543 1.504 9.950 1.00 76.81 94 GLY A N 1
ATOM 652 C CA . GLY A 1 94 ? -14.730 2.367 8.783 1.00 76.81 94 GLY A CA 1
ATOM 653 C C . GLY A 1 94 ? -14.738 3.871 9.078 1.00 76.81 94 GLY A C 1
ATOM 654 O O . GLY A 1 94 ? -14.779 4.678 8.146 1.00 76.81 94 GLY A O 1
ATOM 655 N N . THR A 1 95 ? -14.638 4.286 10.343 1.00 89.62 95 THR A N 1
ATOM 656 C CA . THR A 1 95 ? -14.794 5.693 10.761 1.00 89.62 95 THR A CA 1
ATOM 657 C C . THR A 1 95 ? -13.705 6.605 10.199 1.00 89.62 95 THR A C 1
ATOM 659 O O . THR A 1 95 ? -13.916 7.802 9.988 1.00 89.62 95 THR A O 1
ATOM 662 N N . ASN A 1 96 ? -12.529 6.040 9.924 1.00 93.31 96 ASN A N 1
ATOM 663 C CA . ASN A 1 96 ? -11.353 6.771 9.477 1.00 93.31 96 ASN A CA 1
ATOM 664 C C . ASN A 1 96 ? -10.938 6.469 8.029 1.00 93.31 96 ASN A C 1
ATOM 666 O O . ASN A 1 96 ? -9.902 6.979 7.592 1.00 93.31 96 ASN A O 1
ATOM 670 N N . PHE A 1 97 ? -11.750 5.730 7.261 1.00 94.06 97 PHE A N 1
ATOM 671 C CA . PHE A 1 97 ? -11.407 5.304 5.900 1.00 94.06 97 PHE A CA 1
ATOM 672 C C . PHE A 1 97 ? -11.130 6.473 4.948 1.00 94.06 97 PHE A C 1
ATOM 674 O O . PHE A 1 97 ? -10.056 6.540 4.352 1.00 94.06 97 PHE A O 1
ATOM 681 N N . THR A 1 98 ? -12.045 7.443 4.843 1.00 93.94 98 THR A N 1
ATOM 682 C CA . THR A 1 98 ? -11.881 8.600 3.940 1.00 93.94 98 THR A CA 1
ATOM 683 C C . THR A 1 98 ? -10.615 9.393 4.259 1.00 93.94 98 THR A C 1
ATOM 685 O O . THR A 1 98 ? -9.866 9.776 3.359 1.00 93.94 98 THR A O 1
ATOM 688 N N . ARG A 1 99 ? -10.341 9.615 5.551 1.00 94.44 99 ARG A N 1
ATOM 689 C CA . ARG A 1 99 ? -9.135 10.321 5.996 1.00 94.44 99 ARG A CA 1
ATOM 690 C C . ARG A 1 99 ? -7.888 9.518 5.640 1.00 94.44 99 ARG A C 1
ATOM 692 O O . ARG A 1 99 ? -6.992 10.063 5.007 1.00 94.44 99 ARG A O 1
ATOM 699 N N . TRP A 1 100 ? -7.848 8.241 6.017 1.00 95.44 100 TRP A N 1
ATOM 700 C CA . TRP A 1 100 ? -6.738 7.335 5.718 1.00 95.44 100 TRP A CA 1
ATOM 701 C C . TRP A 1 100 ? -6.430 7.300 4.216 1.00 95.44 100 TRP A C 1
ATOM 703 O O . TRP A 1 100 ? -5.298 7.555 3.808 1.00 95.44 100 TRP A O 1
ATOM 713 N N . ARG A 1 101 ? -7.455 7.106 3.380 1.00 95.12 101 ARG A N 1
ATOM 714 C CA . ARG A 1 101 ? -7.322 7.030 1.922 1.00 95.12 101 ARG A CA 1
ATOM 715 C C . ARG A 1 101 ? -6.740 8.308 1.321 1.00 95.12 101 ARG A C 1
ATOM 717 O O . ARG A 1 101 ? -5.884 8.234 0.444 1.00 95.12 101 ARG A O 1
ATOM 724 N N . ASN A 1 102 ? -7.159 9.476 1.806 1.00 95.25 102 ASN A N 1
ATOM 725 C CA . ASN A 1 102 ? -6.602 10.753 1.356 1.00 95.25 102 ASN A CA 1
ATOM 726 C C . ASN A 1 102 ? -5.111 10.888 1.703 1.00 95.25 102 ASN A C 1
ATOM 728 O O . ASN A 1 102 ? -4.333 11.319 0.855 1.00 95.25 102 ASN A O 1
ATOM 732 N N . TYR A 1 103 ? -4.696 10.472 2.905 1.00 95.62 103 TYR A N 1
ATOM 733 C CA . TYR A 1 103 ? -3.279 10.463 3.288 1.00 95.62 103 TYR A CA 1
ATOM 734 C C . TYR A 1 103 ? -2.448 9.529 2.400 1.00 95.62 103 TYR A C 1
ATOM 736 O O . TYR A 1 103 ? -1.392 9.935 1.919 1.00 95.62 103 TYR A O 1
ATOM 744 N N . LEU A 1 104 ? -2.931 8.312 2.136 1.00 95.75 104 LEU A N 1
ATOM 745 C CA . LEU A 1 104 ? -2.216 7.353 1.286 1.00 95.75 104 LEU A CA 1
ATOM 746 C C . LEU A 1 104 ? -2.095 7.843 -0.162 1.00 95.75 104 LEU A C 1
ATOM 748 O O . LEU A 1 104 ? -1.013 7.764 -0.735 1.00 95.75 104 LEU A O 1
ATOM 752 N N . ASN A 1 105 ? -3.145 8.444 -0.727 1.00 96.19 105 ASN A N 1
ATOM 753 C CA . ASN A 1 105 ? -3.068 9.052 -2.060 1.00 96.19 105 ASN A CA 1
ATOM 754 C C . ASN A 1 105 ? -2.020 10.175 -2.136 1.00 96.19 105 ASN A C 1
ATOM 756 O O . ASN A 1 105 ? -1.273 10.251 -3.110 1.00 96.19 105 ASN A O 1
ATOM 760 N N . LEU A 1 106 ? -1.930 11.028 -1.107 1.00 96.44 106 LEU A N 1
ATOM 761 C CA . LEU A 1 106 ? -0.903 12.074 -1.040 1.00 96.44 106 LEU A CA 1
ATOM 762 C C . LEU A 1 106 ? 0.509 11.488 -0.942 1.00 96.44 106 LEU A C 1
ATOM 764 O O . LEU A 1 106 ? 1.432 12.024 -1.551 1.00 96.44 106 LEU A O 1
ATOM 768 N N . LEU A 1 107 ? 0.684 10.392 -0.201 1.00 95.44 107 LEU A N 1
ATOM 769 C CA . LEU A 1 107 ? 1.963 9.687 -0.129 1.00 95.44 107 LEU A CA 1
ATOM 770 C C . LEU A 1 107 ? 2.341 9.078 -1.475 1.00 95.44 107 LEU A C 1
ATOM 772 O O . LEU A 1 107 ? 3.476 9.253 -1.913 1.00 95.44 107 LEU A O 1
ATOM 776 N N . PHE A 1 108 ? 1.399 8.428 -2.158 1.00 96.00 108 PHE A N 1
ATOM 777 C CA . PHE A 1 108 ? 1.664 7.882 -3.482 1.00 96.00 108 PHE A CA 1
ATOM 778 C C . PHE A 1 108 ? 2.069 8.976 -4.464 1.00 96.00 108 PHE A C 1
ATOM 780 O O . PHE A 1 108 ? 3.090 8.823 -5.122 1.00 96.00 108 PHE A O 1
ATOM 787 N N . ALA A 1 109 ? 1.364 10.110 -4.478 1.00 95.81 109 ALA A N 1
ATOM 788 C CA . ALA A 1 109 ? 1.722 11.252 -5.319 1.00 95.81 109 ALA A CA 1
ATOM 789 C C . ALA A 1 109 ? 3.089 11.856 -4.975 1.00 95.81 109 ALA A C 1
ATOM 791 O O . ALA A 1 109 ? 3.871 12.188 -5.864 1.00 95.81 109 ALA A O 1
ATOM 792 N N . ARG A 1 110 ? 3.408 11.972 -3.683 1.00 94.69 110 ARG A N 1
ATOM 793 C CA . ARG A 1 110 ? 4.689 12.518 -3.217 1.00 94.69 110 ARG A CA 1
ATOM 794 C C . ARG A 1 110 ? 5.883 11.661 -3.632 1.00 94.69 110 ARG A C 1
ATOM 796 O O . ARG A 1 110 ? 6.954 12.210 -3.874 1.00 94.69 110 ARG A O 1
ATOM 803 N N . TYR A 1 111 ? 5.707 10.344 -3.660 1.00 95.06 111 TYR A N 1
ATOM 804 C CA . TYR A 1 111 ? 6.771 9.384 -3.948 1.00 95.06 111 TYR A CA 1
ATOM 805 C C . TYR A 1 111 ? 6.644 8.730 -5.332 1.00 95.06 111 TYR A C 1
ATOM 807 O O . TYR A 1 111 ? 7.367 7.783 -5.617 1.00 95.06 111 TYR A O 1
ATOM 815 N N . HIS A 1 112 ? 5.751 9.233 -6.192 1.00 94.62 112 HIS A N 1
ATOM 816 C CA . HIS A 1 112 ? 5.503 8.718 -7.546 1.00 94.62 112 HIS A CA 1
ATOM 817 C C . HIS A 1 112 ? 5.111 7.226 -7.603 1.00 94.62 112 HIS A C 1
ATOM 819 O O . HIS A 1 112 ? 5.401 6.512 -8.567 1.00 94.62 112 HIS A O 1
ATOM 825 N N . ALA A 1 113 ? 4.431 6.750 -6.560 1.00 95.94 113 ALA A N 1
ATOM 826 C CA . ALA A 1 113 ? 4.060 5.353 -6.354 1.00 95.94 113 ALA A CA 1
ATOM 827 C C . ALA A 1 113 ? 2.648 5.001 -6.869 1.00 95.94 113 ALA A C 1
ATOM 829 O O . ALA A 1 113 ? 2.220 3.851 -6.776 1.00 95.94 113 ALA A O 1
ATOM 830 N N . GLU A 1 114 ? 1.908 5.940 -7.470 1.00 96.44 114 GLU A N 1
ATOM 831 C CA . GLU A 1 114 ? 0.530 5.705 -7.942 1.00 96.44 114 GLU A CA 1
ATOM 832 C C . GLU A 1 114 ? 0.447 4.622 -9.025 1.00 96.44 114 GLU A C 1
ATOM 834 O O . GLU A 1 114 ? -0.618 4.084 -9.319 1.00 96.44 114 GLU A O 1
ATOM 839 N N . SER A 1 115 ? 1.562 4.330 -9.690 1.00 96.44 115 SER A N 1
ATOM 840 C CA . SER A 1 115 ? 1.638 3.302 -10.724 1.00 96.44 115 SER A CA 1
ATOM 841 C C . SER A 1 115 ? 1.568 1.868 -10.167 1.00 96.44 115 SER A C 1
ATOM 843 O O . SER A 1 115 ? 1.131 0.978 -10.893 1.00 96.44 115 SER A O 1
ATOM 845 N N . HIS A 1 116 ? 1.879 1.655 -8.882 1.00 96.38 116 HIS A N 1
ATOM 846 C CA . HIS A 1 116 ? 1.801 0.349 -8.209 1.00 96.38 116 HIS A CA 1
ATOM 847 C C . HIS A 1 116 ? 0.388 -0.037 -7.769 1.00 96.38 116 HIS A C 1
ATOM 849 O O . HIS A 1 116 ? 0.075 -1.216 -7.633 1.00 96.38 116 HIS A O 1
ATOM 855 N N . VAL A 1 117 ? -0.487 0.950 -7.573 1.00 95.69 117 VAL A N 1
ATOM 856 C CA . VAL A 1 117 ? -1.877 0.748 -7.127 1.00 95.69 117 VAL A CA 1
ATOM 857 C C . VAL A 1 117 ? -2.899 0.942 -8.250 1.00 95.69 117 VAL A C 1
ATOM 859 O O . VAL A 1 117 ? -4.103 1.022 -8.007 1.00 95.69 117 VAL A O 1
ATOM 862 N N . ARG A 1 118 ? -2.429 1.018 -9.502 1.00 94.75 118 ARG A N 1
ATOM 863 C CA . ARG A 1 118 ? -3.274 1.131 -10.695 1.00 94.75 118 ARG A CA 1
ATOM 864 C C . ARG A 1 118 ? -3.401 -0.198 -11.445 1.00 94.75 118 ARG A C 1
ATOM 866 O O . ARG A 1 118 ? -2.488 -1.026 -11.396 1.00 94.75 118 ARG A O 1
ATOM 873 N N . PRO A 1 119 ? -4.501 -0.393 -12.198 1.00 93.50 119 PRO A N 1
ATOM 874 C CA . PRO A 1 119 ? -4.629 -1.530 -13.100 1.00 93.50 119 PRO A CA 1
ATOM 875 C C . PRO A 1 119 ? -3.412 -1.640 -14.028 1.00 93.50 119 PRO A C 1
ATOM 877 O O . PRO A 1 119 ? -2.973 -0.648 -14.606 1.00 93.50 119 PRO A O 1
ATOM 880 N N . GLY A 1 120 ? -2.861 -2.849 -14.154 1.00 90.94 120 GLY A N 1
ATOM 881 C CA . GLY A 1 120 ? -1.659 -3.118 -14.952 1.00 90.94 120 GLY A CA 1
ATOM 882 C C . GLY A 1 120 ? -0.344 -3.164 -14.164 1.00 90.94 120 GLY A C 1
ATOM 883 O O . GLY A 1 120 ? 0.654 -3.618 -14.722 1.00 90.94 120 GLY A O 1
ATOM 884 N N . ALA A 1 121 ? -0.331 -2.803 -12.874 1.00 93.31 121 ALA A N 1
ATOM 885 C CA . ALA A 1 121 ? 0.871 -2.878 -12.029 1.00 93.31 121 ALA A CA 1
ATOM 886 C C . ALA A 1 121 ? 1.516 -4.279 -12.010 1.00 93.31 121 ALA A C 1
ATOM 888 O O . ALA A 1 121 ? 2.739 -4.411 -12.053 1.00 93.31 121 ALA A O 1
ATOM 889 N N . ALA A 1 122 ? 0.695 -5.335 -12.029 1.00 90.94 122 ALA A N 1
ATOM 890 C CA . ALA A 1 122 ? 1.153 -6.723 -11.971 1.00 90.94 122 ALA A CA 1
ATOM 891 C C . ALA A 1 122 ? 2.075 -7.132 -13.138 1.00 90.94 122 ALA A C 1
ATOM 893 O O . ALA A 1 122 ? 2.931 -7.996 -12.964 1.00 90.94 122 ALA A O 1
ATOM 894 N N . VAL A 1 123 ? 1.949 -6.493 -14.309 1.00 93.00 123 VAL A N 1
ATOM 895 C CA . VAL A 1 123 ? 2.760 -6.803 -15.504 1.00 93.00 123 VAL A CA 1
ATOM 896 C C . VAL A 1 123 ? 4.248 -6.528 -15.266 1.00 93.00 123 VAL A C 1
ATOM 898 O O . VAL A 1 123 ? 5.103 -7.141 -15.897 1.00 93.00 123 VAL A O 1
ATOM 901 N N . ARG A 1 124 ? 4.568 -5.620 -14.339 1.00 93.69 124 ARG A N 1
ATOM 902 C CA . ARG A 1 124 ? 5.936 -5.168 -14.074 1.00 93.69 124 ARG A CA 1
ATOM 903 C C . ARG A 1 124 ? 6.616 -5.916 -12.929 1.00 93.69 124 ARG A C 1
ATOM 905 O O . ARG A 1 124 ? 7.785 -5.677 -12.678 1.00 93.69 124 ARG A O 1
ATOM 912 N N . LEU A 1 125 ? 5.943 -6.865 -12.275 1.00 93.12 125 LEU A N 1
ATOM 913 C CA . LEU A 1 125 ? 6.509 -7.617 -11.143 1.00 93.12 125 LEU A CA 1
ATOM 914 C C . LEU A 1 125 ? 7.679 -8.544 -11.518 1.00 93.12 125 LEU A C 1
ATOM 916 O O . LEU A 1 125 ? 8.345 -9.074 -10.629 1.00 93.12 125 LEU A O 1
ATOM 920 N N . SER A 1 126 ? 7.934 -8.755 -12.813 1.00 94.62 126 SER A N 1
ATOM 921 C CA . SER A 1 126 ? 9.142 -9.430 -13.299 1.00 94.62 126 SER A CA 1
ATOM 922 C C . SER A 1 126 ? 10.393 -8.549 -13.243 1.00 94.62 126 SER A C 1
ATOM 924 O O . SER A 1 126 ? 11.497 -9.082 -13.299 1.00 94.62 126 SER A O 1
ATOM 926 N N . ASP A 1 127 ? 10.235 -7.224 -13.169 1.00 95.88 127 ASP A N 1
ATOM 927 C CA . ASP A 1 127 ? 11.329 -6.275 -12.959 1.00 95.88 127 ASP A CA 1
ATOM 928 C C . ASP A 1 127 ? 11.681 -6.241 -11.458 1.00 95.88 127 ASP A C 1
ATOM 930 O O . ASP A 1 127 ? 10.822 -5.886 -10.644 1.00 95.88 127 ASP A O 1
ATOM 934 N N . PRO A 1 128 ? 12.913 -6.619 -11.061 1.00 95.38 128 PRO A N 1
ATOM 935 C CA . PRO A 1 128 ? 13.316 -6.640 -9.657 1.00 95.38 128 PRO A CA 1
ATOM 936 C C . PRO A 1 128 ? 13.182 -5.284 -8.962 1.00 95.38 128 PRO A C 1
ATOM 938 O O . PRO A 1 128 ? 12.706 -5.241 -7.832 1.00 95.38 128 PRO A O 1
ATOM 941 N N . ALA A 1 129 ? 13.531 -4.184 -9.638 1.00 94.25 129 ALA A N 1
ATOM 942 C CA . ALA A 1 129 ? 13.459 -2.852 -9.038 1.00 94.25 129 ALA A CA 1
ATOM 943 C C . ALA A 1 129 ? 12.003 -2.462 -8.755 1.00 94.25 129 ALA A C 1
ATOM 945 O O . ALA A 1 129 ? 11.664 -2.028 -7.658 1.00 94.25 129 ALA A O 1
ATOM 946 N N . TRP A 1 130 ? 11.117 -2.723 -9.720 1.00 95.94 130 TRP A N 1
ATOM 947 C CA . TRP A 1 130 ? 9.682 -2.528 -9.537 1.00 95.94 130 TRP A CA 1
ATOM 948 C C . TRP A 1 130 ? 9.122 -3.396 -8.407 1.00 95.94 130 TRP A C 1
ATOM 950 O O . TRP A 1 130 ? 8.288 -2.951 -7.624 1.00 95.94 130 TRP A O 1
ATOM 960 N N . LYS A 1 131 ? 9.550 -4.656 -8.318 1.00 96.31 131 LYS A N 1
ATOM 961 C CA . LYS A 1 131 ? 9.092 -5.563 -7.265 1.00 96.31 131 LYS A CA 1
ATOM 962 C C . LYS A 1 131 ? 9.530 -5.092 -5.875 1.00 96.31 131 LYS A C 1
ATOM 964 O O . LYS A 1 131 ? 8.748 -5.202 -4.934 1.00 96.31 131 LYS A O 1
ATOM 969 N N . ASP A 1 132 ? 10.741 -4.562 -5.746 1.00 96.12 132 ASP A N 1
ATOM 970 C CA . ASP A 1 132 ? 11.242 -4.014 -4.483 1.00 96.12 132 ASP A CA 1
ATOM 971 C C . ASP A 1 132 ? 10.463 -2.757 -4.061 1.00 96.12 132 ASP A C 1
ATOM 973 O O . ASP A 1 132 ? 10.096 -2.616 -2.888 1.00 96.12 132 ASP A O 1
ATOM 977 N N . ASP A 1 133 ? 10.113 -1.895 -5.018 1.00 96.62 133 ASP A N 1
ATOM 978 C CA . ASP A 1 133 ? 9.236 -0.748 -4.774 1.00 96.62 133 ASP A CA 1
ATOM 979 C C . ASP A 1 133 ? 7.811 -1.194 -4.381 1.00 96.62 133 ASP A C 1
ATOM 981 O O . ASP A 1 133 ? 7.253 -0.689 -3.403 1.00 96.62 133 ASP A O 1
ATOM 985 N N . ASP A 1 134 ? 7.242 -2.203 -5.056 1.00 97.38 134 ASP A N 1
ATOM 986 C CA . ASP A 1 134 ? 5.924 -2.769 -4.714 1.00 97.38 134 ASP A CA 1
ATOM 987 C C . ASP A 1 134 ? 5.906 -3.339 -3.290 1.00 97.38 134 ASP A C 1
ATOM 989 O O . ASP A 1 134 ? 4.989 -3.063 -2.514 1.00 97.38 134 ASP A O 1
ATOM 993 N N . ASN A 1 135 ? 6.965 -4.061 -2.908 1.00 96.81 135 ASN A N 1
ATOM 994 C CA . ASN A 1 135 ? 7.146 -4.583 -1.554 1.00 96.81 135 ASN A CA 1
ATOM 995 C C . ASN A 1 135 ? 7.252 -3.459 -0.515 1.00 96.81 135 ASN A C 1
ATOM 997 O O . ASN A 1 135 ? 6.712 -3.574 0.587 1.00 96.81 135 ASN A O 1
ATOM 1001 N N . THR A 1 136 ? 7.919 -2.357 -0.855 1.00 97.19 136 THR A N 1
ATOM 1002 C CA . THR A 1 136 ? 8.016 -1.192 0.033 1.00 97.19 136 THR A CA 1
ATOM 1003 C C . THR A 1 136 ? 6.641 -0.559 0.255 1.00 97.19 136 THR A C 1
ATOM 1005 O O . THR A 1 136 ? 6.265 -0.260 1.390 1.00 97.19 136 THR A O 1
ATOM 1008 N N . ILE A 1 137 ? 5.836 -0.438 -0.801 1.00 97.00 137 ILE A N 1
ATOM 1009 C CA . ILE A 1 137 ? 4.465 0.083 -0.720 1.00 97.00 137 ILE A CA 1
ATOM 1010 C C . ILE A 1 137 ? 3.551 -0.875 0.058 1.00 97.00 137 ILE A C 1
ATOM 1012 O O . ILE A 1 137 ? 2.731 -0.431 0.863 1.00 97.00 137 ILE A O 1
ATOM 1016 N N . LEU A 1 138 ? 3.713 -2.188 -0.116 1.00 96.50 138 LEU A N 1
ATOM 1017 C CA . LEU A 1 138 ? 3.038 -3.198 0.702 1.00 96.50 138 LEU A CA 1
ATOM 1018 C C . LEU A 1 138 ? 3.341 -3.014 2.193 1.00 96.50 138 LEU A C 1
ATOM 1020 O O . LEU A 1 138 ? 2.421 -3.002 3.013 1.00 96.50 138 LEU A O 1
ATOM 1024 N N . LEU A 1 139 ? 4.611 -2.803 2.549 1.00 95.94 139 LEU A N 1
ATOM 1025 C CA . LEU A 1 139 ? 5.014 -2.539 3.932 1.00 95.94 139 LEU A CA 1
ATOM 1026 C C . LEU A 1 139 ? 4.391 -1.245 4.475 1.00 95.94 139 LEU A C 1
ATOM 1028 O O . LEU A 1 139 ? 3.984 -1.197 5.638 1.00 95.94 139 LEU A O 1
ATOM 1032 N N . TRP A 1 140 ? 4.245 -0.208 3.647 1.00 96.38 140 TRP A N 1
ATOM 1033 C CA . TRP A 1 140 ? 3.534 1.013 4.036 1.00 96.38 140 TRP A CA 1
ATOM 1034 C C . TRP A 1 140 ? 2.063 0.745 4.354 1.00 96.38 140 TRP A C 1
ATOM 1036 O O . TRP A 1 140 ? 1.568 1.185 5.397 1.00 96.38 140 TRP A O 1
ATOM 1046 N N . LEU A 1 141 ? 1.372 -0.011 3.500 1.00 96.00 141 LEU A N 1
ATOM 1047 C CA . LEU A 1 141 ? -0.017 -0.409 3.734 1.00 96.00 141 LEU A CA 1
ATOM 1048 C C . LEU A 1 141 ? -0.136 -1.218 5.032 1.00 96.00 141 LEU A C 1
ATOM 1050 O O . LEU A 1 141 ? -0.940 -0.869 5.893 1.00 96.00 141 LEU A O 1
ATOM 1054 N N . PHE A 1 142 ? 0.738 -2.201 5.253 1.00 95.31 142 PHE A N 1
ATOM 1055 C CA . PHE A 1 142 ? 0.763 -2.990 6.493 1.00 95.31 142 PHE A CA 1
ATOM 1056 C C . PHE A 1 142 ? 1.009 -2.137 7.741 1.00 95.31 142 PHE A C 1
ATOM 1058 O O . PHE A 1 142 ? 0.436 -2.379 8.803 1.00 95.31 142 PHE A O 1
ATOM 1065 N N . SER A 1 143 ? 1.832 -1.094 7.625 1.00 95.56 143 SER A N 1
ATOM 1066 C CA . SER A 1 143 ? 2.121 -0.200 8.749 1.00 95.56 143 SER A CA 1
ATOM 1067 C C . SER A 1 143 ? 0.923 0.674 9.143 1.00 95.56 143 SER A C 1
ATOM 1069 O O . SER A 1 143 ? 0.794 1.052 10.310 1.00 95.56 143 SER A O 1
ATOM 1071 N N . THR A 1 144 ? 0.022 0.956 8.196 1.00 95.75 144 THR A N 1
ATOM 1072 C CA . THR A 1 144 ? -1.092 1.904 8.359 1.00 95.75 144 THR A CA 1
ATOM 1073 C C . THR A 1 144 ? -2.461 1.239 8.458 1.00 95.75 144 THR A C 1
ATOM 1075 O O . THR A 1 144 ? -3.457 1.948 8.549 1.00 95.75 144 THR A O 1
ATOM 1078 N N . ILE A 1 145 ? -2.543 -0.090 8.468 1.00 95.44 145 ILE A N 1
ATOM 1079 C CA . ILE A 1 145 ? -3.790 -0.850 8.617 1.00 95.44 145 ILE A CA 1
ATOM 1080 C C . ILE A 1 145 ? -3.713 -1.667 9.917 1.00 95.44 145 ILE A C 1
ATOM 1082 O O . ILE A 1 145 ? -2.639 -2.102 10.341 1.00 95.44 145 ILE A O 1
ATOM 1086 N N . THR A 1 146 ? -4.837 -1.801 10.619 1.00 95.56 146 THR A N 1
ATOM 1087 C CA . THR A 1 146 ? -4.948 -2.666 11.808 1.00 95.56 146 THR A CA 1
ATOM 1088 C C . THR A 1 146 ? -4.807 -4.148 11.441 1.00 95.56 146 THR A C 1
ATOM 1090 O O . THR A 1 146 ? -5.147 -4.542 10.329 1.00 95.56 146 THR A O 1
ATOM 1093 N N . GLY A 1 147 ? -4.296 -4.970 12.366 1.00 94.31 147 GLY A N 1
ATOM 1094 C CA . GLY A 1 147 ? -4.048 -6.400 12.119 1.00 94.31 147 GLY A CA 1
ATOM 1095 C C . GLY A 1 147 ? -5.303 -7.149 11.670 1.00 94.31 147 GLY A C 1
ATOM 1096 O O . GLY A 1 147 ? -5.300 -7.746 10.601 1.00 94.31 147 GLY A O 1
ATOM 1097 N N . ASP A 1 148 ? -6.402 -6.987 12.409 1.00 93.94 148 ASP A N 1
ATOM 1098 C CA . ASP A 1 148 ? -7.688 -7.631 12.112 1.00 93.94 148 ASP A CA 1
ATOM 1099 C C . ASP A 1 148 ? -8.190 -7.343 10.688 1.00 93.94 148 ASP A C 1
ATOM 1101 O O . ASP A 1 148 ? -8.760 -8.210 10.029 1.00 93.94 148 ASP A O 1
ATOM 1105 N N . LEU A 1 149 ? -7.967 -6.122 10.186 1.00 94.44 149 LEU A N 1
ATOM 1106 C CA . LEU A 1 149 ? -8.336 -5.759 8.820 1.00 94.44 149 LEU A CA 1
ATOM 1107 C C . LEU A 1 149 ? -7.336 -6.318 7.795 1.00 94.44 149 LEU A C 1
ATOM 1109 O O . LEU A 1 149 ? -7.759 -6.769 6.731 1.00 94.44 149 LEU A O 1
ATOM 1113 N N . LEU A 1 150 ? -6.032 -6.333 8.100 1.00 95.06 150 LEU A N 1
ATOM 1114 C CA . LEU A 1 150 ? -5.012 -6.944 7.235 1.00 95.06 150 LEU A CA 1
ATOM 1115 C C . LEU A 1 150 ? -5.281 -8.425 6.982 1.00 95.06 150 LEU A C 1
ATOM 1117 O O . LEU A 1 150 ? -5.172 -8.857 5.835 1.00 95.06 150 LEU A O 1
ATOM 1121 N N . ASP A 1 151 ? -5.703 -9.168 8.002 1.00 93.75 151 ASP A N 1
ATOM 1122 C CA . ASP A 1 151 ? -6.022 -10.594 7.876 1.00 93.75 151 ASP A CA 1
ATOM 1123 C C . ASP A 1 151 ? -7.144 -10.861 6.851 1.00 93.75 151 ASP A C 1
ATOM 1125 O O . ASP A 1 151 ? -7.209 -11.934 6.250 1.00 93.75 151 ASP A O 1
ATOM 1129 N N . ILE A 1 152 ? -7.999 -9.865 6.591 1.00 93.56 152 ILE A N 1
ATOM 1130 C CA . ILE A 1 152 ? -9.091 -9.930 5.610 1.00 93.56 152 ILE A CA 1
ATOM 1131 C C . ILE A 1 152 ? -8.620 -9.471 4.218 1.00 93.56 152 ILE A C 1
ATOM 1133 O O . ILE A 1 152 ? -8.961 -10.083 3.196 1.00 93.56 152 ILE A O 1
ATOM 1137 N N . VAL A 1 153 ? -7.856 -8.375 4.148 1.00 94.25 153 VAL A N 1
ATOM 1138 C CA . VAL A 1 153 ? -7.535 -7.709 2.869 1.00 94.25 153 VAL A CA 1
ATOM 1139 C C . VAL A 1 153 ? -6.209 -8.137 2.243 1.00 94.25 153 VAL A C 1
ATOM 1141 O O . VAL A 1 153 ? -6.009 -7.877 1.057 1.00 94.25 153 VAL A O 1
ATOM 1144 N N . ALA A 1 154 ? -5.320 -8.799 2.988 1.00 95.25 154 ALA A N 1
ATOM 1145 C CA . ALA A 1 154 ? -3.966 -9.139 2.549 1.00 95.25 154 ALA A CA 1
ATOM 1146 C C . ALA A 1 154 ? -3.692 -10.658 2.555 1.00 95.25 154 ALA A C 1
ATOM 1148 O O . ALA A 1 154 ? -2.853 -11.135 3.323 1.00 95.25 154 ALA A O 1
ATOM 1149 N N . PRO A 1 155 ? -4.347 -11.452 1.682 1.00 93.69 155 PRO A N 1
ATOM 1150 C CA . PRO A 1 155 ? -4.007 -12.865 1.528 1.00 93.69 155 PRO A CA 1
ATOM 1151 C C . PRO A 1 155 ? -2.531 -13.065 1.118 1.00 93.69 155 PRO A C 1
ATOM 1153 O O . PRO A 1 155 ? -1.918 -12.161 0.534 1.00 93.69 155 PRO A O 1
ATOM 1156 N N . PRO A 1 156 ? -1.942 -14.253 1.358 1.00 93.44 156 PRO A N 1
ATOM 1157 C CA . PRO A 1 156 ? -0.567 -14.544 0.959 1.00 93.44 156 PRO A CA 1
ATOM 1158 C C . PRO A 1 156 ? -0.322 -14.284 -0.532 1.00 93.44 156 PRO A C 1
ATOM 1160 O O . PRO A 1 156 ? -1.121 -14.680 -1.380 1.00 93.44 156 PRO A O 1
ATOM 1163 N N . GLY A 1 157 ? 0.795 -13.627 -0.852 1.00 92.44 157 GLY A N 1
ATOM 1164 C CA . GLY A 1 157 ? 1.136 -13.251 -2.229 1.00 92.44 157 GLY A CA 1
ATOM 1165 C C . GLY A 1 157 ? 0.417 -12.002 -2.752 1.00 92.44 157 GLY A C 1
ATOM 1166 O O . GLY A 1 157 ? 0.477 -11.734 -3.950 1.00 92.44 157 GLY A O 1
ATOM 1167 N N . SER A 1 158 ? -0.251 -11.238 -1.880 1.00 95.19 158 SER A N 1
ATOM 1168 C CA . SER A 1 158 ? -0.837 -9.942 -2.243 1.00 95.19 158 SER A CA 1
ATOM 1169 C C . SER A 1 158 ? 0.211 -8.950 -2.735 1.00 95.19 158 SER A C 1
ATOM 1171 O O . SER A 1 158 ? 1.316 -8.880 -2.205 1.00 95.19 158 SER A O 1
ATOM 1173 N N . THR A 1 159 ? -0.188 -8.144 -3.714 1.00 96.69 159 THR A N 1
ATOM 1174 C CA . THR A 1 159 ? 0.553 -6.977 -4.216 1.00 96.69 159 THR A CA 1
ATOM 1175 C C . THR A 1 159 ? -0.024 -5.688 -3.637 1.00 96.69 159 THR A C 1
ATOM 1177 O O . THR A 1 159 ? -1.139 -5.701 -3.096 1.00 96.69 159 THR A O 1
ATOM 1180 N N . ALA A 1 160 ? 0.677 -4.561 -3.793 1.00 96.69 160 ALA A N 1
ATOM 1181 C CA . ALA A 1 160 ? 0.145 -3.257 -3.383 1.00 96.69 160 ALA A CA 1
ATOM 1182 C C . ALA A 1 160 ? -1.233 -2.979 -4.014 1.00 96.69 160 ALA A C 1
ATOM 1184 O O . ALA A 1 160 ? -2.176 -2.597 -3.317 1.00 96.69 160 ALA A O 1
ATOM 1185 N N . LEU A 1 161 ? -1.378 -3.270 -5.314 1.00 96.62 161 LEU A N 1
ATOM 1186 C CA . LEU A 1 161 ? -2.654 -3.200 -6.032 1.00 96.62 161 LEU A CA 1
ATOM 1187 C C . LEU A 1 161 ? -3.734 -4.088 -5.401 1.00 96.62 161 LEU A C 1
ATOM 1189 O O . LEU A 1 161 ? -4.866 -3.644 -5.256 1.00 96.62 161 LEU A O 1
ATOM 1193 N N . THR A 1 162 ? -3.397 -5.324 -5.020 1.00 95.94 162 THR A N 1
ATOM 1194 C CA . THR A 1 162 ? -4.371 -6.287 -4.474 1.00 95.94 162 THR A CA 1
ATOM 1195 C C . THR A 1 162 ? -5.038 -5.743 -3.213 1.00 95.94 162 THR A C 1
ATOM 1197 O O . THR A 1 162 ? -6.265 -5.730 -3.115 1.00 95.94 162 THR A O 1
ATOM 1200 N N . ILE A 1 163 ? -4.231 -5.256 -2.267 1.00 96.00 163 ILE A N 1
ATOM 1201 C CA . ILE A 1 163 ? -4.729 -4.683 -1.009 1.00 96.00 163 ILE A CA 1
ATOM 1202 C C . ILE A 1 163 ? -5.490 -3.391 -1.284 1.00 96.00 163 ILE A C 1
ATOM 1204 O O . ILE A 1 163 ? -6.575 -3.185 -0.742 1.00 96.00 163 ILE A O 1
ATOM 1208 N N . TRP A 1 164 ? -4.933 -2.527 -2.138 1.00 95.81 164 TRP A N 1
ATOM 1209 C CA . TRP A 1 164 ? -5.560 -1.257 -2.480 1.00 95.81 164 TRP A CA 1
ATOM 1210 C C . TRP A 1 164 ? -6.961 -1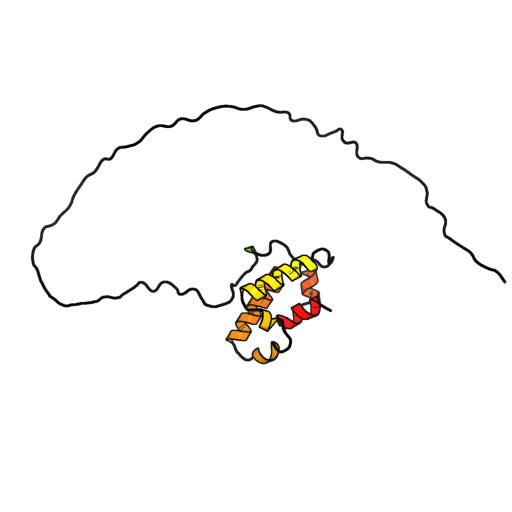.471 -3.055 1.00 95.81 164 TRP A C 1
ATOM 1212 O O . TRP A 1 164 ? -7.909 -0.887 -2.543 1.00 95.81 164 TRP A O 1
ATOM 1222 N N . THR A 1 165 ? -7.124 -2.363 -4.035 1.00 94.38 165 THR A N 1
ATOM 1223 C CA . THR A 1 165 ? -8.428 -2.669 -4.642 1.00 94.38 165 THR A CA 1
ATOM 1224 C C . THR A 1 165 ? -9.413 -3.276 -3.644 1.00 94.38 165 THR A C 1
ATOM 1226 O O . THR A 1 165 ? -10.553 -2.828 -3.594 1.00 94.38 165 THR A O 1
ATOM 1229 N N . ARG A 1 166 ? -8.986 -4.215 -2.789 1.00 93.12 166 ARG A N 1
ATOM 1230 C CA . ARG A 1 166 ? -9.866 -4.834 -1.775 1.00 93.12 166 ARG A CA 1
ATOM 1231 C C . ARG A 1 166 ? -10.415 -3.859 -0.738 1.00 93.12 166 ARG A C 1
ATOM 1233 O O . ARG A 1 166 ? -11.440 -4.133 -0.135 1.00 93.12 166 ARG A O 1
ATOM 1240 N N . LEU A 1 167 ? -9.735 -2.739 -0.516 1.00 91.12 167 LEU A N 1
ATOM 1241 C CA . LEU A 1 167 ? -10.207 -1.671 0.365 1.00 91.12 167 LEU A CA 1
ATOM 1242 C C . LEU A 1 167 ? -11.178 -0.699 -0.329 1.00 91.12 167 LEU A C 1
ATOM 1244 O O . LEU A 1 167 ? -11.672 0.221 0.317 1.00 91.12 167 LEU A O 1
ATOM 1248 N N . HIS A 1 168 ? -11.390 -0.832 -1.641 1.00 78.00 168 HIS A N 1
ATOM 1249 C CA . HIS A 1 168 ? -12.239 0.052 -2.446 1.00 78.00 168 HIS A CA 1
ATOM 1250 C C . HIS A 1 168 ? -13.551 -0.594 -2.908 1.00 78.00 168 HIS A C 1
ATOM 1252 O O . HIS A 1 168 ? -14.446 0.151 -3.310 1.00 78.00 168 HIS A O 1
ATOM 1258 N N . GLU A 1 169 ? -13.626 -1.926 -2.905 1.00 56.38 169 GLU A N 1
ATOM 1259 C CA . GLU A 1 169 ? -14.819 -2.719 -3.240 1.00 56.38 169 GLU A CA 1
ATOM 1260 C C . GLU A 1 169 ? -15.754 -2.868 -2.036 1.00 56.38 169 GLU A C 1
ATOM 1262 O O . GLU A 1 169 ? -16.982 -2.754 -2.253 1.00 56.38 169 GLU A O 1
#

Radius of gyration: 34.2 Å; chains: 1; bounding box: 124×54×60 Å

Foldseek 3Di:
DDDDDDDDDDDDDDDDDDPPPPPDPDDDDDDDDDDDDDDDDDDDDDDDDDDDDDDDDDDPDPDDPPPDPPDPDPPLADDLEDCVQAVAADDPVNPCLVVLVVSLVVSCVVSVNVCQQDPPNVVCCVPPRSVVNQVSLVSHNVSRHDPVVCVVQPDPPDTSNSSNVSSVD

Secondary structure (DSSP, 8-state):
------PPPP----------S-S-----------------------------------------------PPPPPSS--S--TTT--S-B-TT-TTHHHHHHHHHHHHHHTT-TTTSSTTGGGGTTSHHHHHHHHHHHHHHHHHB-HHHHHHH--TT--HHHHHHHTT-

pLDDT: mean 72.85, std 23.85, range [30.97, 97.38]

Organism: Aegilops tauschii subsp. strangulata (NCBI:txid200361)